Protein AF-A0AA38C6M6-F1 (afdb_monomer_lite)

Secondary structure (DSSP, 8-state):
--EEEEETTSPPPTTEEEPPHHHHHHHHHTTTTGGGS-TT-EEE-SS-EEE-GGGTT-EESS--TT-SEEEEEE----------

Structure (mmCIF, N/CA/C/O backbone):
data_AF-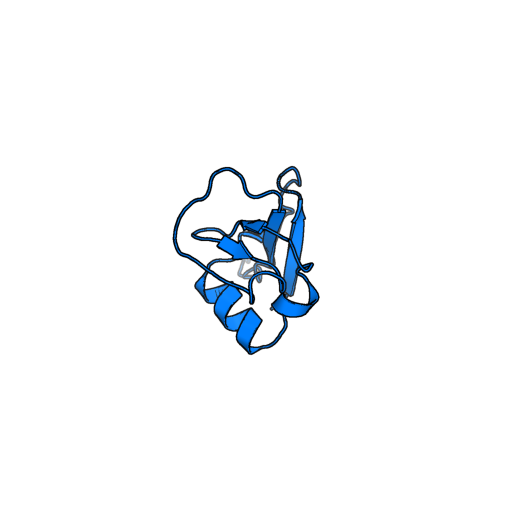A0AA38C6M6-F1
#
_entry.id   AF-A0AA38C6M6-F1
#
loop_
_atom_site.group_PDB
_atom_site.id
_atom_site.type_symbol
_atom_site.label_atom_id
_atom_site.label_alt_id
_atom_site.label_comp_id
_atom_site.label_asym_id
_atom_site.label_entity_id
_atom_site.label_seq_id
_atom_site.pdbx_PDB_ins_code
_atom_site.Cartn_x
_atom_site.Cartn_y
_atom_site.Cartn_z
_atom_site.occupancy
_atom_site.B_iso_or_equiv
_atom_site.auth_seq_id
_atom_site.auth_comp_id
_atom_site.auth_asym_id
_atom_site.auth_atom_id
_atom_site.pdbx_PDB_model_num
ATOM 1 N N . MET A 1 1 ? -3.142 -3.376 13.077 1.00 72.06 1 MET A N 1
ATOM 2 C CA . MET A 1 1 ? -4.240 -3.156 12.102 1.00 72.06 1 MET A CA 1
ATOM 3 C C . MET A 1 1 ? -4.039 -4.135 10.955 1.00 72.06 1 MET A C 1
ATOM 5 O O . MET A 1 1 ? -2.895 -4.440 10.651 1.00 72.06 1 MET A O 1
ATOM 9 N N . HIS A 1 2 ? -5.091 -4.666 10.328 1.00 89.88 2 HIS A N 1
ATOM 10 C CA . HIS A 1 2 ? -4.901 -5.615 9.225 1.00 89.88 2 HIS A CA 1
ATOM 11 C C . HIS A 1 2 ? -4.852 -4.894 7.877 1.00 89.88 2 HIS A C 1
ATOM 13 O O . HIS A 1 2 ? -5.831 -4.281 7.450 1.00 89.88 2 HIS A O 1
ATOM 19 N N . PHE A 1 3 ? -3.696 -4.986 7.216 1.00 94.06 3 PHE A N 1
ATOM 20 C CA . PHE A 1 3 ? -3.464 -4.472 5.870 1.00 94.06 3 PHE A CA 1
ATOM 21 C C . PHE A 1 3 ? -3.398 -5.615 4.857 1.00 94.06 3 PHE A C 1
ATOM 23 O O . PHE A 1 3 ? -2.958 -6.720 5.175 1.00 94.06 3 PHE A O 1
ATOM 30 N N . LYS A 1 4 ? -3.795 -5.338 3.614 1.00 94.44 4 LYS A N 1
ATOM 31 C CA . LYS A 1 4 ? -3.539 -6.229 2.476 1.00 94.44 4 LYS A CA 1
ATOM 32 C C . LYS A 1 4 ? -3.305 -5.443 1.193 1.00 94.44 4 LYS A C 1
ATOM 34 O O . LYS A 1 4 ? -3.980 -4.446 0.941 1.00 94.44 4 LYS A O 1
ATOM 39 N N . VAL A 1 5 ? -2.380 -5.924 0.369 1.00 93.69 5 VAL A N 1
ATOM 40 C CA . VAL A 1 5 ? -2.154 -5.420 -0.991 1.00 93.69 5 VAL A CA 1
ATOM 41 C C . VAL A 1 5 ? -3.001 -6.246 -1.951 1.00 93.69 5 VAL A C 1
ATOM 43 O O . VAL A 1 5 ? -2.998 -7.474 -1.889 1.00 93.69 5 VAL A O 1
ATOM 46 N N . VAL A 1 6 ? -3.737 -5.578 -2.833 1.00 93.50 6 VAL A N 1
ATOM 47 C CA . VAL A 1 6 ? -4.539 -6.218 -3.885 1.00 93.50 6 VAL A CA 1
ATOM 48 C C . VAL A 1 6 ? -4.271 -5.559 -5.228 1.00 93.50 6 VAL A C 1
ATOM 50 O O . VAL A 1 6 ? -3.857 -4.401 -5.288 1.00 93.50 6 VAL A O 1
ATOM 53 N N . GLU A 1 7 ? -4.521 -6.272 -6.322 1.00 91.81 7 GLU A N 1
ATOM 54 C CA . GLU A 1 7 ? -4.499 -5.674 -7.658 1.00 91.81 7 GLU A CA 1
ATOM 55 C C . GLU A 1 7 ? -5.569 -4.584 -7.786 1.00 91.81 7 GLU A C 1
ATOM 57 O O . GLU A 1 7 ? -6.640 -4.658 -7.185 1.00 91.81 7 GLU A O 1
ATOM 62 N N . ARG A 1 8 ? -5.310 -3.562 -8.604 1.00 85.19 8 ARG A N 1
ATOM 63 C CA . ARG A 1 8 ? -6.251 -2.451 -8.812 1.00 85.19 8 ARG A CA 1
ATOM 64 C C . ARG A 1 8 ? -7.616 -2.890 -9.357 1.00 85.19 8 ARG A C 1
ATOM 66 O O . ARG A 1 8 ? -8.614 -2.227 -9.091 1.00 85.19 8 ARG A O 1
ATOM 73 N N . SER A 1 9 ? -7.654 -3.962 -10.140 1.00 84.94 9 SER A N 1
ATOM 74 C CA . SER A 1 9 ? -8.876 -4.561 -10.693 1.00 84.94 9 SER A CA 1
ATOM 75 C C . SER A 1 9 ? -9.723 -5.284 -9.641 1.00 84.94 9 SER A C 1
ATOM 77 O O . SER A 1 9 ? -10.864 -5.644 -9.923 1.00 84.94 9 SER A O 1
ATOM 79 N N . TYR A 1 10 ? -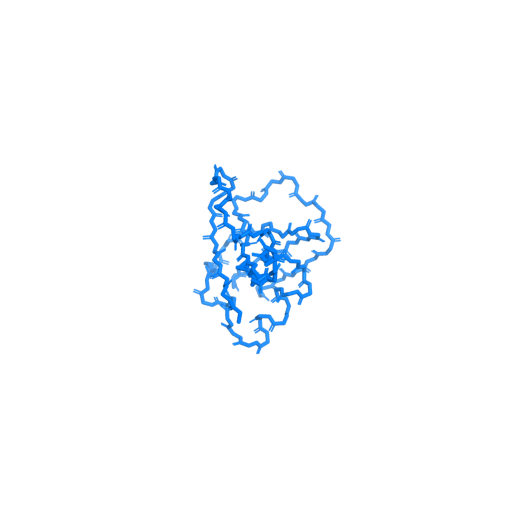9.185 -5.506 -8.440 1.00 86.69 10 TYR A N 1
ATOM 80 C CA . TYR A 1 10 ? -9.857 -6.252 -7.391 1.00 86.69 10 TYR A CA 1
ATOM 81 C C . TYR A 1 10 ? -11.034 -5.464 -6.809 1.00 86.69 10 TYR A C 1
ATOM 83 O O . TYR A 1 10 ? -10.893 -4.312 -6.391 1.00 86.69 10 TYR A O 1
ATOM 91 N N . CYS A 1 11 ? -12.203 -6.102 -6.735 1.00 86.06 11 CYS A N 1
ATOM 92 C CA . CYS A 1 11 ? -13.351 -5.535 -6.040 1.00 86.06 11 CYS A CA 1
ATOM 93 C C . CYS A 1 11 ? -13.059 -5.456 -4.538 1.00 86.06 11 CYS A C 1
ATOM 95 O O . CYS A 1 11 ? -12.835 -6.478 -3.892 1.00 86.06 11 CYS A O 1
ATOM 97 N N . THR A 1 12 ? -13.097 -4.250 -3.972 1.00 87.38 12 THR A N 1
ATOM 98 C CA . THR A 1 12 ? -12.922 -4.049 -2.531 1.00 87.38 12 THR A CA 1
ATOM 99 C C . THR A 1 12 ? -14.015 -4.804 -1.758 1.00 87.38 12 THR A C 1
ATOM 101 O O . THR A 1 12 ? -15.196 -4.499 -1.933 1.00 87.38 12 THR A O 1
ATOM 104 N N 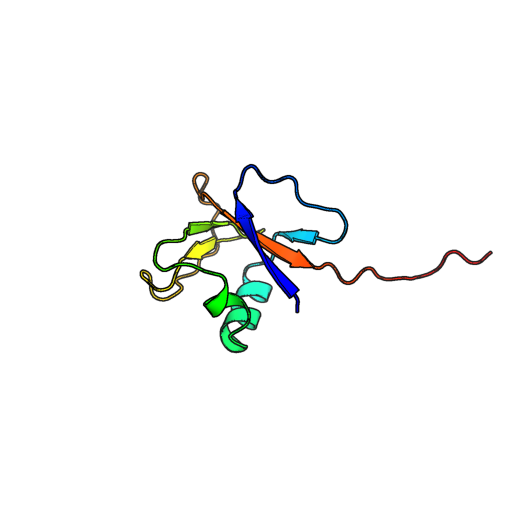. PRO A 1 13 ? -13.662 -5.790 -0.914 1.00 86.75 13 PRO A N 1
ATOM 105 C CA . PRO A 1 13 ? -14.640 -6.586 -0.186 1.00 86.75 13 PRO A CA 1
ATOM 106 C C . PRO A 1 13 ? -15.267 -5.774 0.951 1.00 86.75 13 PRO A C 1
ATOM 108 O O . PRO A 1 13 ? -14.674 -4.820 1.457 1.00 86.75 13 PRO A O 1
ATOM 111 N N . ARG A 1 14 ? -16.468 -6.175 1.386 1.00 88.25 14 ARG A N 1
ATOM 112 C CA . ARG A 1 14 ? -17.142 -5.563 2.542 1.00 88.25 14 ARG A CA 1
ATOM 113 C C . ARG A 1 14 ? -16.245 -5.658 3.781 1.00 88.25 14 ARG A C 1
ATOM 115 O O . AR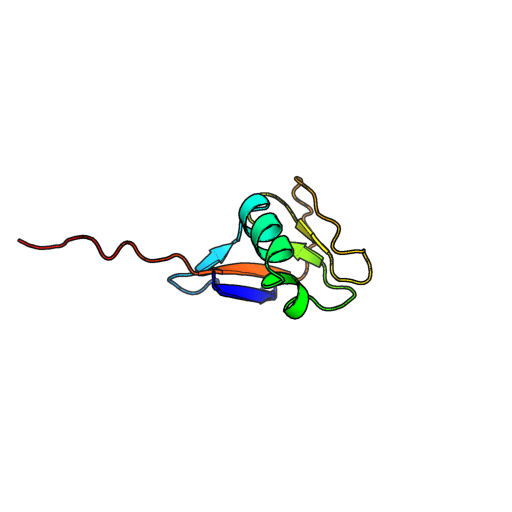G A 1 14 ? -15.592 -6.676 3.988 1.00 88.25 14 ARG A O 1
ATOM 122 N N . GLY A 1 15 ? -16.219 -4.597 4.584 1.00 91.19 15 GLY A N 1
ATOM 123 C CA . GLY A 1 15 ? -15.346 -4.513 5.759 1.00 91.19 15 GLY A CA 1
ATOM 124 C C . GLY A 1 15 ? -13.908 -4.089 5.438 1.00 91.19 15 GLY A C 1
ATOM 125 O O . GLY A 1 15 ? -13.051 -4.128 6.312 1.00 91.19 15 GLY A O 1
ATOM 126 N N . TRP A 1 16 ? -13.619 -3.693 4.196 1.00 93.56 16 TRP A N 1
ATOM 127 C CA . TRP A 1 16 ? -12.313 -3.183 3.788 1.00 93.56 16 TRP A CA 1
ATOM 128 C C . TRP A 1 16 ? -12.466 -1.857 3.058 1.00 93.56 16 TRP A C 1
ATOM 130 O O . TRP A 1 16 ? -13.440 -1.628 2.340 1.00 93.56 16 TRP A O 1
ATOM 140 N N . ARG A 1 17 ? -11.467 -0.990 3.199 1.00 94.00 17 ARG A N 1
ATOM 141 C CA . ARG A 1 17 ? -11.359 0.244 2.417 1.00 94.00 17 ARG A CA 1
ATOM 142 C C . ARG A 1 17 ? -9.915 0.525 2.047 1.00 94.00 17 ARG A C 1
ATOM 144 O O . ARG A 1 17 ? -9.010 -0.056 2.634 1.00 94.00 17 ARG A O 1
ATOM 151 N N . LEU A 1 18 ? -9.699 1.438 1.103 1.00 93.38 18 LEU A N 1
ATOM 152 C CA . LEU A 1 18 ? -8.367 1.992 0.860 1.00 93.38 18 LEU A CA 1
ATOM 153 C C . LEU A 1 18 ? -7.817 2.601 2.158 1.00 93.38 18 LEU A C 1
ATOM 155 O O . LEU A 1 18 ? -8.518 3.354 2.844 1.00 93.38 18 LEU A O 1
ATOM 159 N N . ALA A 1 19 ? -6.577 2.251 2.487 1.00 94.44 19 ALA A N 1
ATOM 160 C CA . ALA A 1 19 ? -5.850 2.850 3.598 1.00 94.44 19 ALA A CA 1
ATOM 161 C C . ALA A 1 19 ? -5.491 4.304 3.266 1.00 94.44 19 ALA A C 1
ATOM 163 O O . ALA A 1 19 ? -5.208 4.615 2.107 1.00 94.44 19 ALA A O 1
ATOM 164 N N . THR A 1 20 ? -5.497 5.190 4.259 1.00 94.38 20 THR A N 1
ATOM 165 C CA . THR A 1 20 ? -4.979 6.557 4.102 1.00 94.38 20 THR A CA 1
ATOM 166 C C . THR A 1 20 ? -3.463 6.581 4.222 1.00 94.38 20 THR A C 1
ATOM 168 O O . THR A 1 20 ? -2.852 5.678 4.791 1.00 94.38 20 THR A O 1
ATOM 171 N N . TYR A 1 21 ? -2.841 7.645 3.734 1.00 94.56 21 TYR A N 1
ATOM 172 C CA . TYR A 1 21 ? -1.416 7.893 3.879 1.00 94.56 21 TYR A CA 1
ATOM 173 C C . TYR A 1 21 ? -0.956 7.769 5.338 1.00 94.56 21 TYR A C 1
ATOM 175 O O . TYR A 1 21 ? 0.007 7.059 5.622 1.00 94.56 21 TYR A O 1
ATOM 183 N N . GLU A 1 22 ? -1.656 8.412 6.276 1.00 94.62 22 GLU A N 1
ATOM 184 C CA . GLU A 1 22 ? -1.264 8.396 7.690 1.00 94.62 22 GLU A CA 1
ATOM 185 C C . GLU A 1 22 ? -1.424 7.004 8.324 1.00 94.62 22 GLU A C 1
ATOM 187 O O . GLU A 1 22 ? -0.583 6.589 9.123 1.00 94.62 22 GLU A O 1
ATOM 192 N N . GLU A 1 23 ? -2.437 6.229 7.925 1.00 95.00 23 GLU A N 1
ATOM 193 C CA . GLU A 1 23 ? -2.591 4.834 8.365 1.00 95.00 23 GLU A CA 1
ATOM 194 C C . GLU A 1 23 ? -1.430 3.963 7.894 1.00 95.00 23 GLU A C 1
ATOM 196 O O . GLU A 1 23 ? -0.854 3.215 8.684 1.00 95.00 23 GLU A O 1
ATOM 201 N N . VAL A 1 24 ? -1.040 4.103 6.627 1.00 94.69 24 VAL A N 1
ATOM 202 C CA . VAL A 1 24 ? 0.084 3.356 6.051 1.00 94.69 24 VAL A CA 1
ATOM 203 C C . VAL A 1 24 ? 1.409 3.768 6.669 1.00 94.69 24 VAL A C 1
ATOM 205 O O . VAL A 1 24 ? 2.225 2.913 7.002 1.00 94.69 24 VAL A O 1
ATOM 208 N N . LYS A 1 25 ? 1.617 5.064 6.891 1.00 94.44 25 LYS A N 1
ATOM 209 C CA . LYS A 1 25 ? 2.811 5.594 7.551 1.00 94.44 25 LYS A CA 1
ATOM 210 C C . LYS A 1 25 ? 2.951 5.066 8.978 1.00 94.44 25 LYS A C 1
ATOM 212 O O . LYS A 1 25 ? 4.060 4.759 9.414 1.00 94.44 25 LYS A O 1
ATOM 217 N N . ASN A 1 26 ? 1.846 4.922 9.708 1.00 93.50 26 ASN A N 1
ATOM 218 C CA . ASN A 1 26 ? 1.859 4.290 11.027 1.00 93.50 26 ASN A CA 1
ATOM 219 C C . ASN A 1 26 ? 2.106 2.776 10.933 1.00 93.50 26 ASN A C 1
ATOM 221 O O . ASN A 1 26 ? 2.924 2.255 11.691 1.00 93.50 26 ASN A O 1
ATOM 225 N N . GLY A 1 27 ? 1.502 2.093 9.958 1.00 91.31 27 GLY A N 1
ATOM 226 C CA . GLY A 1 27 ? 1.757 0.675 9.686 1.00 91.31 27 GLY A CA 1
ATOM 227 C C . GLY A 1 27 ? 3.207 0.376 9.277 1.00 91.31 27 GLY A C 1
ATOM 228 O O . GLY A 1 27 ? 3.747 -0.664 9.645 1.00 91.31 27 GLY A O 1
ATOM 229 N N . LEU A 1 28 ? 3.886 1.298 8.583 1.00 89.69 28 LEU A N 1
ATOM 230 C CA . LEU A 1 28 ? 5.317 1.191 8.269 1.00 89.69 28 LEU A CA 1
ATOM 231 C C . LEU A 1 28 ? 6.195 1.254 9.520 1.00 89.69 28 LEU A C 1
ATOM 233 O O . LEU A 1 28 ? 7.127 0.462 9.630 1.00 89.69 28 LEU A O 1
ATOM 237 N N . LYS A 1 29 ? 5.894 2.152 10.472 1.00 88.75 29 LYS A N 1
ATOM 238 C CA . LYS A 1 29 ? 6.613 2.228 11.761 1.00 88.75 29 LYS A CA 1
ATOM 239 C C . LYS A 1 29 ? 6.469 0.936 12.569 1.00 88.75 29 LYS A C 1
ATOM 241 O O . LYS A 1 29 ? 7.384 0.566 13.294 1.00 88.75 29 LYS A O 1
ATOM 246 N N . GLY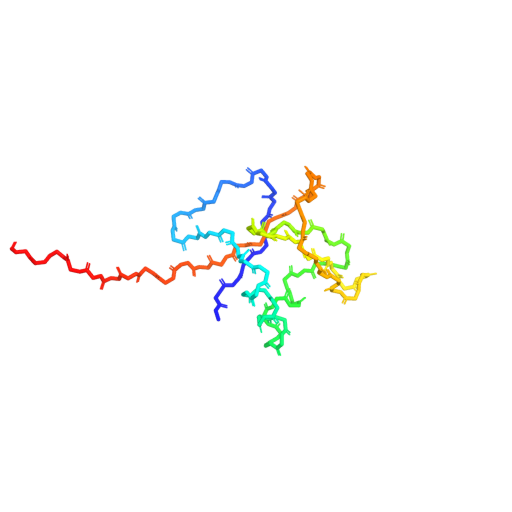 A 1 30 ? 5.319 0.273 12.443 1.00 84.69 30 GLY A N 1
ATOM 247 C CA . GLY A 1 30 ? 5.033 -1.024 13.057 1.00 84.69 30 GLY A CA 1
ATOM 248 C C . GLY A 1 30 ? 5.486 -2.238 12.238 1.00 84.69 30 GLY A C 1
ATOM 249 O O . GLY A 1 30 ? 5.203 -3.360 12.643 1.00 84.69 30 GLY A O 1
ATOM 250 N N . ASN A 1 31 ? 6.152 -2.041 11.091 1.00 87.00 31 ASN A N 1
ATOM 251 C CA . ASN A 1 31 ? 6.531 -3.077 10.117 1.00 87.00 31 ASN A CA 1
ATOM 252 C C . ASN A 1 31 ? 5.361 -3.901 9.527 1.00 87.00 31 ASN A C 1
ATOM 254 O O . ASN A 1 31 ? 5.599 -4.851 8.785 1.00 87.00 31 ASN A O 1
ATOM 258 N N . GLU A 1 32 ? 4.104 -3.528 9.786 1.00 90.19 32 GLU A N 1
ATOM 259 C CA . GLU A 1 32 ? 2.905 -4.238 9.314 1.00 90.19 32 GLU A CA 1
ATOM 260 C C . GLU A 1 32 ? 2.759 -4.169 7.784 1.00 90.19 32 GLU A C 1
ATOM 262 O O . GLU A 1 32 ? 2.234 -5.087 7.160 1.00 90.19 32 GLU A O 1
ATOM 267 N N . VAL A 1 33 ? 3.235 -3.078 7.172 1.00 90.50 33 VAL A N 1
ATOM 268 C CA . VAL A 1 33 ? 3.122 -2.828 5.724 1.00 90.50 33 VAL A CA 1
ATOM 269 C C . VAL A 1 33 ? 4.344 -3.327 4.948 1.00 90.50 33 VAL A C 1
ATOM 271 O O . VAL A 1 33 ? 4.205 -3.763 3.807 1.00 90.50 33 VAL A O 1
ATOM 274 N N . GLN A 1 34 ? 5.537 -3.303 5.554 1.00 90.44 34 GLN A N 1
ATOM 275 C CA . GLN A 1 34 ? 6.793 -3.609 4.854 1.00 90.44 34 GLN A CA 1
ATOM 276 C C . GLN A 1 34 ? 6.808 -5.032 4.281 1.00 90.44 34 GLN A C 1
ATOM 278 O O . GLN A 1 34 ? 7.262 -5.235 3.161 1.00 90.44 34 GLN A O 1
ATOM 283 N N . GLY A 1 35 ? 6.253 -6.004 5.013 1.00 90.25 35 GLY A N 1
ATOM 284 C CA . GLY A 1 35 ? 6.173 -7.398 4.563 1.00 90.25 35 GLY A CA 1
ATOM 285 C C . GLY A 1 35 ? 5.118 -7.671 3.485 1.00 90.25 35 GLY A C 1
ATOM 286 O O . GLY A 1 35 ? 5.063 -8.781 2.962 1.00 90.25 35 GLY A O 1
ATOM 287 N N . LEU A 1 36 ? 4.267 -6.692 3.162 1.00 92.81 36 LEU A N 1
ATOM 288 C CA . LEU A 1 36 ? 3.193 -6.843 2.176 1.00 92.81 36 LEU A CA 1
ATOM 289 C C . LEU A 1 36 ? 3.587 -6.339 0.787 1.00 92.81 36 LEU A C 1
ATOM 291 O O . LEU A 1 36 ? 2.988 -6.758 -0.202 1.00 92.81 36 LEU A O 1
ATOM 295 N N . LEU A 1 37 ? 4.557 -5.428 0.718 1.00 93.00 37 LEU A N 1
ATOM 296 C CA . LEU A 1 37 ? 5.001 -4.795 -0.517 1.00 93.00 37 LEU A CA 1
ATOM 297 C C . LEU A 1 37 ? 6.186 -5.559 -1.103 1.00 93.00 37 LEU A C 1
ATOM 299 O O . LEU A 1 37 ? 7.169 -5.829 -0.415 1.00 93.00 37 LEU A O 1
ATOM 303 N N . LYS A 1 38 ? 6.123 -5.867 -2.397 1.00 92.69 38 LYS A N 1
ATOM 304 C CA . LYS A 1 38 ? 7.288 -6.345 -3.147 1.00 92.69 38 LYS A CA 1
ATOM 305 C C . LYS A 1 38 ? 8.191 -5.176 -3.515 1.00 92.69 38 LYS A C 1
ATOM 307 O O . LYS A 1 38 ? 7.761 -4.028 -3.537 1.00 92.69 38 LYS A O 1
ATOM 312 N N . GLU A 1 39 ? 9.431 -5.494 -3.874 1.00 94.50 39 GLU A N 1
ATOM 313 C CA . GLU A 1 39 ? 10.497 -4.528 -4.168 1.00 94.50 39 GLU A CA 1
ATOM 314 C C . GLU A 1 39 ? 10.059 -3.383 -5.098 1.00 94.50 39 GLU A C 1
ATOM 316 O O . GLU A 1 39 ? 10.290 -2.218 -4.790 1.00 94.50 39 GLU A O 1
ATOM 321 N N . TRP A 1 40 ? 9.349 -3.694 -6.183 1.00 92.44 40 TRP A N 1
ATOM 322 C CA . TRP A 1 40 ? 8.973 -2.720 -7.216 1.00 92.44 40 TRP A CA 1
ATOM 323 C C . TRP A 1 40 ? 7.480 -2.381 -7.235 1.00 92.44 40 TRP A C 1
ATOM 325 O O . TRP A 1 40 ? 6.984 -1.821 -8.219 1.00 92.44 40 TRP A O 1
ATOM 335 N N . ASP A 1 41 ? 6.751 -2.720 -6.170 1.00 91.88 41 ASP A N 1
ATOM 336 C CA . ASP A 1 41 ? 5.322 -2.438 -6.100 1.00 91.88 41 ASP A CA 1
ATOM 337 C C . ASP A 1 41 ? 5.059 -0.931 -6.096 1.00 91.88 41 ASP A C 1
ATOM 339 O O . ASP A 1 41 ? 5.775 -0.131 -5.492 1.00 91.88 41 ASP A O 1
ATOM 343 N N . ARG A 1 42 ? 3.991 -0.540 -6.794 1.00 92.44 42 ARG A N 1
ATOM 344 C CA . ARG A 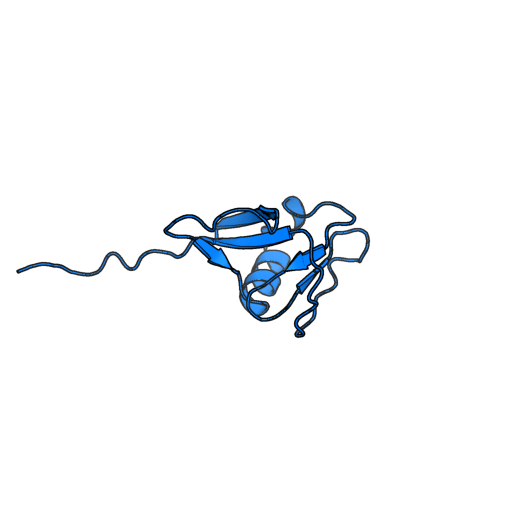1 42 ? 3.479 0.830 -6.815 1.00 92.44 42 ARG A CA 1
ATOM 345 C C . ARG A 1 42 ? 2.026 0.794 -6.390 1.00 92.44 42 ARG A C 1
ATOM 347 O O . ARG A 1 42 ? 1.174 0.305 -7.142 1.00 92.44 42 ARG A O 1
ATOM 354 N N . VAL A 1 43 ? 1.752 1.279 -5.186 1.00 93.69 43 VAL A N 1
ATOM 355 C CA . VAL A 1 43 ? 0.499 0.992 -4.492 1.00 93.69 43 VAL A CA 1
ATOM 356 C C . VAL A 1 43 ? -0.270 2.270 -4.208 1.00 93.69 43 VAL A C 1
ATOM 358 O O . VAL A 1 43 ? 0.248 3.239 -3.656 1.00 93.69 43 VAL A O 1
ATOM 361 N N . ARG A 1 44 ? -1.536 2.264 -4.615 1.00 93.38 44 ARG A N 1
ATOM 362 C CA . ARG A 1 44 ? -2.493 3.343 -4.393 1.00 93.38 44 ARG A CA 1
ATOM 363 C C . ARG A 1 44 ? -3.041 3.294 -2.973 1.00 93.38 44 ARG A C 1
ATOM 365 O O . ARG A 1 44 ? -3.469 2.235 -2.510 1.00 93.38 44 ARG A O 1
ATOM 372 N N . LEU A 1 45 ? -3.116 4.469 -2.359 1.00 93.38 45 LEU A N 1
ATOM 373 C CA . LEU A 1 45 ? -3.813 4.736 -1.104 1.00 93.38 45 LEU A CA 1
ATOM 374 C C . LEU A 1 45 ? -5.079 5.570 -1.377 1.00 93.38 45 LEU A C 1
ATOM 376 O O . LEU A 1 45 ? -5.375 5.918 -2.526 1.00 93.38 45 LEU A O 1
ATOM 380 N N . LEU A 1 46 ? -5.855 5.869 -0.335 1.00 92.12 46 LEU A N 1
ATOM 381 C CA . LEU A 1 46 ? -7.057 6.702 -0.446 1.00 92.12 46 LEU A CA 1
ATOM 382 C C . LEU A 1 46 ? -6.711 8.131 -0.897 1.00 92.12 46 LEU A C 1
ATOM 384 O O . LEU A 1 46 ? -7.350 8.665 -1.800 1.00 92.12 46 LEU A O 1
ATOM 388 N N . ASP A 1 47 ? -5.678 8.706 -0.287 1.00 92.50 47 ASP A N 1
ATOM 389 C CA . ASP A 1 47 ? -5.232 10.100 -0.389 1.00 92.50 47 ASP A CA 1
ATOM 390 C C . ASP A 1 47 ? -3.728 10.209 -0.721 1.00 92.50 47 ASP A C 1
ATOM 392 O O . ASP A 1 47 ? -3.084 11.224 -0.451 1.00 92.50 47 ASP A O 1
ATOM 396 N N . GLY A 1 48 ? -3.153 9.160 -1.317 1.00 93.25 48 GLY A N 1
ATOM 397 C CA . GLY A 1 48 ? -1.735 9.130 -1.660 1.00 93.25 48 GLY A CA 1
ATOM 398 C C . GLY A 1 48 ? -1.271 7.836 -2.321 1.00 93.25 48 GLY A C 1
ATOM 399 O O . GLY A 1 48 ? -2.047 7.100 -2.941 1.00 93.25 48 GLY A O 1
ATOM 400 N N . TRP A 1 49 ? 0.018 7.558 -2.176 1.00 94.38 49 TRP A N 1
ATOM 401 C CA . TRP A 1 49 ? 0.673 6.357 -2.686 1.00 94.38 49 TRP A CA 1
ATOM 402 C C . TRP A 1 49 ? 1.845 5.937 -1.804 1.00 94.38 49 TRP A C 1
ATOM 404 O O . TRP A 1 49 ? 2.375 6.733 -1.029 1.00 94.38 49 TRP A O 1
ATOM 414 N N . ILE A 1 50 ? 2.241 4.678 -1.963 1.00 94.31 50 ILE A N 1
ATOM 415 C CA . ILE A 1 50 ? 3.446 4.090 -1.383 1.00 94.31 50 ILE A CA 1
ATOM 416 C C . ILE A 1 50 ? 4.132 3.197 -2.420 1.00 94.31 50 ILE A C 1
ATOM 418 O O . ILE A 1 50 ? 3.467 2.553 -3.242 1.00 94.31 50 ILE A O 1
ATOM 422 N N . LEU A 1 51 ? 5.461 3.179 -2.394 1.00 93.81 51 LEU A N 1
ATOM 423 C CA . LEU A 1 51 ? 6.291 2.312 -3.220 1.00 93.81 51 LEU A CA 1
ATOM 424 C C . LEU A 1 51 ? 6.899 1.162 -2.409 1.00 93.81 51 LEU A C 1
ATOM 426 O O . LEU A 1 51 ? 6.937 1.188 -1.183 1.00 93.81 51 LEU A O 1
ATOM 430 N N . GLY A 1 52 ? 7.343 0.126 -3.113 1.00 93.88 52 GLY A N 1
ATOM 431 C CA . GLY A 1 52 ? 8.050 -1.013 -2.540 1.00 93.88 52 GLY A CA 1
ATOM 432 C C . GLY A 1 52 ? 9.455 -0.698 -2.020 1.00 93.88 52 GLY A C 1
ATOM 433 O O . GLY A 1 52 ? 9.950 0.427 -2.116 1.00 93.88 52 GLY A O 1
ATOM 434 N N . SER A 1 53 ? 10.126 -1.726 -1.495 1.00 95.00 53 SER A N 1
ATOM 435 C CA . SER A 1 53 ? 11.457 -1.596 -0.884 1.00 95.00 53 SER A CA 1
ATOM 436 C C . SER A 1 53 ? 12.561 -1.167 -1.856 1.00 95.00 53 SER A C 1
ATOM 438 O O . SER A 1 53 ? 13.538 -0.573 -1.423 1.00 95.00 53 SER A O 1
ATOM 440 N N . GLY A 1 54 ? 12.418 -1.420 -3.161 1.00 94.12 54 GLY A N 1
ATOM 441 C CA . GLY A 1 54 ? 13.349 -0.941 -4.193 1.00 94.12 54 GLY A CA 1
ATOM 442 C C . GLY A 1 54 ? 13.307 0.577 -4.397 1.00 94.12 54 GLY A C 1
ATOM 443 O O . GLY A 1 54 ? 14.146 1.133 -5.100 1.00 94.12 54 GLY A O 1
ATOM 444 N N . TYR A 1 55 ? 12.335 1.245 -3.773 1.00 91.75 55 TYR A N 1
ATOM 445 C CA . TYR A 1 55 ? 12.186 2.696 -3.712 1.00 91.75 55 TYR A CA 1
ATOM 446 C C . TYR A 1 55 ? 12.192 3.201 -2.257 1.00 91.75 55 TYR A C 1
ATOM 448 O O . TYR A 1 55 ? 11.546 4.200 -1.957 1.00 91.75 55 TYR A O 1
ATOM 456 N N . ASP A 1 56 ? 12.829 2.474 -1.332 1.00 93.50 56 ASP A N 1
ATOM 457 C CA . ASP A 1 56 ? 12.941 2.838 0.091 1.00 93.50 56 ASP A CA 1
ATOM 458 C C . ASP A 1 56 ? 11.599 3.135 0.789 1.00 93.50 56 ASP A C 1
ATOM 460 O O . ASP A 1 56 ? 11.526 3.929 1.728 1.00 93.50 56 ASP A O 1
ATOM 464 N N . PHE A 1 57 ? 10.517 2.491 0.337 1.00 93.69 57 PHE A N 1
ATOM 465 C CA . PHE A 1 57 ? 9.155 2.756 0.810 1.00 93.69 57 PHE A CA 1
ATOM 466 C C . PHE A 1 57 ? 8.725 4.224 0.684 1.00 93.69 57 PHE A C 1
ATOM 468 O O . PHE A 1 57 ? 7.963 4.721 1.515 1.00 93.69 57 PHE A O 1
ATOM 475 N N . GLU A 1 58 ? 9.196 4.926 -0.351 1.00 93.94 58 GLU A N 1
ATOM 476 C CA . GLU A 1 58 ? 8.809 6.309 -0.621 1.00 93.94 58 GLU A CA 1
ATOM 477 C C . GLU A 1 58 ? 7.278 6.451 -0.668 1.00 93.94 58 GLU A C 1
ATOM 479 O O . GLU A 1 58 ? 6.560 5.624 -1.248 1.00 93.94 58 GLU A O 1
ATOM 484 N N . MET A 1 59 ? 6.777 7.518 -0.045 1.00 93.81 59 MET A N 1
ATOM 485 C CA . MET A 1 59 ? 5.357 7.840 0.021 1.00 93.81 59 MET A CA 1
ATOM 486 C C . MET A 1 59 ? 5.113 9.283 -0.408 1.00 93.81 59 MET A C 1
ATOM 488 O O . MET A 1 59 ? 5.960 10.156 -0.215 1.00 93.81 59 MET A O 1
ATOM 492 N N . GLY A 1 60 ? 3.908 9.559 -0.901 1.00 92.31 60 GLY A N 1
ATOM 493 C CA . GLY A 1 60 ? 3.500 10.919 -1.230 1.00 92.31 60 GLY A CA 1
ATOM 494 C C . GLY A 1 60 ? 1.996 11.136 -1.163 1.00 92.31 60 GLY A C 1
ATOM 495 O O . GLY A 1 60 ? 1.199 10.205 -1.312 1.00 92.31 60 GLY A O 1
ATOM 496 N N . HIS A 1 61 ? 1.625 12.398 -0.967 1.00 85.19 61 HIS A N 1
ATOM 497 C CA . HIS A 1 61 ? 0.254 12.887 -1.041 1.00 85.19 61 HIS A CA 1
ATOM 498 C C . HIS A 1 61 ? 0.015 13.427 -2.442 1.00 85.19 61 HIS A C 1
ATOM 500 O O . HIS A 1 61 ? 0.268 14.595 -2.671 1.00 85.19 61 HIS A O 1
ATOM 506 N N . ASP A 1 62 ? -0.380 12.576 -3.388 1.00 78.38 62 ASP A N 1
ATOM 507 C CA . ASP A 1 62 ? -0.872 13.004 -4.702 1.00 78.38 62 ASP A CA 1
ATOM 508 C C . ASP A 1 62 ? -1.481 11.822 -5.446 1.00 78.38 62 ASP A C 1
ATOM 510 O O . ASP A 1 62 ? -0.999 10.693 -5.369 1.00 78.38 62 ASP A O 1
ATOM 514 N N . PHE A 1 63 ? -2.532 12.051 -6.223 1.00 64.31 63 PHE A N 1
ATOM 515 C CA . PHE A 1 63 ? -3.146 10.964 -6.969 1.00 64.31 63 PHE A CA 1
ATOM 516 C C . PHE A 1 63 ? -2.360 10.636 -8.246 1.00 64.31 63 PHE A C 1
ATOM 518 O O . PHE A 1 63 ? -2.520 11.297 -9.271 1.00 64.31 63 PHE A O 1
ATOM 525 N N . ARG A 1 64 ? -1.548 9.569 -8.235 1.00 66.12 64 ARG A N 1
ATOM 526 C CA . ARG A 1 64 ? -0.971 9.013 -9.473 1.00 66.12 64 ARG A CA 1
ATOM 527 C C . ARG A 1 64 ? -1.959 8.034 -10.113 1.00 66.12 64 ARG A C 1
ATOM 529 O O . ARG A 1 64 ? -2.227 6.958 -9.585 1.00 66.12 64 ARG A O 1
ATOM 536 N N . SER A 1 65 ? -2.485 8.385 -11.286 1.00 56.97 65 SER A N 1
ATOM 537 C CA . SER A 1 65 ? -3.559 7.658 -11.986 1.00 56.97 65 SER A CA 1
ATOM 538 C C . SER A 1 65 ? -3.183 6.268 -12.538 1.00 56.97 65 SER A C 1
ATOM 540 O O . SER A 1 65 ? -4.051 5.575 -13.077 1.00 56.97 65 SER A O 1
ATOM 542 N N . CYS A 1 66 ? -1.948 5.792 -12.338 1.00 61.00 66 CYS A N 1
ATOM 543 C CA . CYS A 1 66 ? -1.405 4.571 -12.956 1.00 61.00 66 CYS A CA 1
ATOM 544 C C . CYS A 1 66 ? -0.748 3.592 -11.962 1.00 61.00 66 CYS A C 1
ATOM 546 O O . CYS A 1 66 ? 0.258 2.964 -12.283 1.00 61.00 66 CYS A O 1
ATOM 548 N N . LEU A 1 67 ? -1.283 3.460 -10.749 1.00 75.75 67 LEU A N 1
ATOM 549 C CA . LEU A 1 67 ? -0.786 2.483 -9.772 1.00 75.75 67 LEU A CA 1
ATOM 550 C C . LEU A 1 67 ? -1.460 1.119 -9.999 1.00 75.75 67 LEU A C 1
ATOM 552 O O . LEU A 1 67 ? -2.674 1.058 -10.206 1.00 75.75 67 LEU A O 1
ATOM 556 N N . GLY A 1 68 ? -0.660 0.048 -10.030 1.00 83.25 68 GLY A N 1
ATOM 557 C CA . GLY A 1 68 ? -1.106 -1.314 -10.361 1.00 83.25 68 GLY A CA 1
ATOM 558 C C . GLY A 1 68 ? -1.783 -2.044 -9.199 1.00 83.25 68 GLY A C 1
ATOM 559 O O . GLY A 1 68 ? -2.601 -2.932 -9.425 1.00 83.25 68 GLY A O 1
ATOM 560 N N . TYR A 1 69 ? -1.504 -1.614 -7.968 1.00 92.62 69 TYR A N 1
ATOM 561 C CA . TYR A 1 69 ? -2.030 -2.210 -6.744 1.00 92.62 69 TYR A CA 1
ATOM 562 C C . TYR A 1 69 ? -2.725 -1.173 -5.861 1.00 92.62 69 TYR A C 1
ATOM 564 O O . TYR A 1 69 ? -2.547 0.035 -6.028 1.00 92.62 69 TYR A O 1
ATOM 572 N N . MET A 1 70 ? -3.505 -1.652 -4.899 1.00 93.44 70 MET A N 1
ATOM 573 C CA . MET A 1 70 ? -4.181 -0.870 -3.868 1.00 93.44 70 MET A CA 1
ATOM 574 C C . MET A 1 70 ? -3.869 -1.467 -2.497 1.00 93.44 70 MET A C 1
ATOM 576 O O . MET A 1 70 ? -3.882 -2.690 -2.348 1.00 93.44 70 MET A O 1
ATOM 580 N N . LEU A 1 71 ? -3.618 -0.618 -1.497 1.00 94.19 71 LEU A N 1
ATOM 581 C CA . LEU A 1 71 ? -3.489 -1.065 -0.112 1.00 94.19 71 LEU A CA 1
ATOM 582 C C . LEU A 1 71 ? -4.824 -0.879 0.598 1.00 94.19 71 LEU A C 1
ATOM 584 O O . LEU A 1 71 ? -5.337 0.238 0.708 1.00 94.19 71 LEU A O 1
ATOM 588 N N . LEU A 1 72 ? -5.382 -1.981 1.080 1.00 94.81 72 LEU A N 1
ATOM 589 C CA . LEU A 1 72 ? -6.610 -1.981 1.850 1.00 94.81 72 LEU A CA 1
ATOM 590 C C . LEU A 1 72 ? -6.300 -2.139 3.336 1.00 94.81 72 LEU A C 1
ATOM 592 O O . LEU A 1 72 ? -5.397 -2.886 3.710 1.00 94.81 72 LEU A O 1
ATOM 596 N N . ILE A 1 73 ? -7.096 -1.471 4.161 1.00 95.25 73 ILE A N 1
ATOM 597 C CA . ILE A 1 73 ? -7.153 -1.645 5.608 1.00 95.25 73 ILE A CA 1
ATOM 598 C C . ILE A 1 73 ? -8.533 -2.187 5.983 1.00 95.25 73 ILE A C 1
ATOM 600 O O . ILE A 1 73 ? -9.552 -1.787 5.405 1.00 95.25 73 ILE A O 1
ATOM 604 N N . GLU A 1 74 ? -8.561 -3.129 6.919 1.00 93.81 74 GLU A N 1
ATOM 605 C CA . GLU A 1 74 ? -9.804 -3.635 7.489 1.00 93.81 74 GLU A CA 1
ATOM 606 C C . GLU A 1 74 ? -10.495 -2.518 8.277 1.00 93.81 74 GLU A C 1
ATOM 608 O O . GLU A 1 74 ? -9.919 -1.914 9.186 1.00 93.81 74 GLU A O 1
ATOM 613 N N . THR A 1 75 ? -11.740 -2.213 7.918 1.00 87.31 75 THR A N 1
ATOM 614 C CA . THR A 1 75 ? -12.574 -1.349 8.742 1.00 87.31 75 THR A CA 1
ATOM 615 C C . THR A 1 75 ? -12.990 -2.174 9.944 1.00 87.31 75 THR A C 1
ATOM 617 O O . THR A 1 75 ? -13.742 -3.137 9.786 1.00 87.31 75 THR A O 1
ATOM 620 N N . GLN A 1 76 ? -12.537 -1.796 11.139 1.00 69.19 76 GLN A N 1
ATOM 621 C CA . GLN A 1 76 ? -13.211 -2.232 12.355 1.00 69.19 76 GLN A CA 1
ATOM 622 C C . GLN A 1 76 ? -14.670 -1.811 12.189 1.00 69.19 76 GLN A C 1
ATOM 624 O O . GLN A 1 76 ? -14.965 -0.618 12.109 1.00 69.19 76 GLN A O 1
ATOM 629 N N . SER A 1 77 ? -15.564 -2.776 11.988 1.00 55.19 77 SER A N 1
ATOM 630 C CA . SER A 1 77 ? -16.987 -2.468 11.961 1.00 55.19 77 SER A CA 1
ATOM 631 C C . SER A 1 77 ? -17.309 -1.910 13.344 1.00 55.19 77 SER A C 1
ATOM 633 O O . SER A 1 77 ? -16.997 -2.591 14.322 1.00 55.19 77 SER A O 1
ATOM 635 N N . PRO A 1 78 ? -17.880 -0.701 13.485 1.00 51.81 78 PRO A N 1
ATOM 636 C CA . PRO A 1 78 ? -18.588 -0.406 14.710 1.00 51.81 78 PRO A CA 1
ATOM 637 C C . PRO A 1 78 ? -19.788 -1.354 14.713 1.00 51.81 78 PRO A C 1
ATOM 639 O O . PRO A 1 78 ? -20.790 -1.110 14.046 1.00 51.81 78 PRO A O 1
ATOM 642 N N . GLU A 1 79 ? -19.653 -2.489 15.389 1.00 51.75 79 GLU A N 1
ATOM 643 C CA . GLU A 1 79 ? -20.796 -3.250 15.872 1.00 51.75 79 GLU A CA 1
ATOM 644 C C . GLU A 1 79 ? -21.508 -2.355 16.889 1.00 51.75 79 GLU A C 1
ATOM 646 O O . GLU A 1 79 ? -21.248 -2.444 18.080 1.00 51.75 79 GLU A O 1
ATOM 651 N N . ASN A 1 80 ? -22.332 -1.417 16.425 1.00 56.59 80 ASN A N 1
ATOM 652 C CA . ASN A 1 80 ? -23.193 -0.637 17.297 1.00 56.59 80 ASN A CA 1
ATOM 653 C C . ASN A 1 80 ? -24.614 -0.636 16.738 1.00 56.59 80 ASN A C 1
ATOM 655 O O . ASN A 1 80 ? -24.917 0.025 15.748 1.00 56.59 80 ASN A O 1
ATOM 659 N N . GLU A 1 81 ? -25.424 -1.400 17.467 1.00 55.91 81 GLU A N 1
ATOM 660 C CA . GLU A 1 81 ? -26.776 -1.061 17.904 1.00 55.91 81 GLU A CA 1
ATOM 661 C C . GLU A 1 81 ? -27.892 -1.094 16.860 1.00 55.91 81 GLU A C 1
ATOM 663 O O . GLU A 1 81 ? -28.263 -0.087 16.271 1.00 55.91 81 GLU A O 1
ATOM 668 N N . ASP A 1 82 ? -28.536 -2.258 16.773 1.00 51.75 82 ASP A N 1
ATOM 669 C CA . ASP A 1 82 ? -29.979 -2.320 16.541 1.00 51.75 82 ASP A CA 1
ATOM 670 C C . ASP A 1 82 ? -30.595 -3.232 17.623 1.00 51.75 82 ASP A C 1
ATOM 672 O O . ASP A 1 82 ? -30.787 -4.434 17.452 1.00 51.75 82 ASP A O 1
ATOM 676 N N . SER A 1 83 ? -30.754 -2.662 18.824 1.00 49.22 83 SER A N 1
ATOM 677 C CA . SER A 1 83 ? -31.907 -2.954 19.684 1.00 49.22 83 SER A CA 1
ATOM 678 C C . SER A 1 83 ? -32.901 -1.833 19.414 1.00 49.22 83 SER A C 1
ATOM 680 O O . SER A 1 83 ? -32.570 -0.663 19.627 1.00 49.22 83 SER A O 1
ATOM 682 N N . PRO A 1 84 ? -34.070 -2.167 18.869 1.00 57.34 84 PRO A N 1
ATOM 683 C CA . PRO A 1 84 ? -35.255 -2.219 19.724 1.00 57.34 84 PRO A CA 1
ATOM 684 C C . PRO A 1 84 ? -36.110 -3.486 19.563 1.00 57.34 84 PRO A C 1
ATOM 686 O O . PRO A 1 84 ? -36.197 -4.042 18.445 1.00 57.34 84 PRO A O 1
#

pLDDT: mean 85.94, std 13.07, range [49.22, 95.25]

Radius of gyration: 13.77 Å; chains: 1; bounding box: 49×20×33 Å

Foldseek 3Di:
DAKAKDFPPDDADPQKDFAAPVRVVVCVVVVNCLVRADLAAWEDGPQWTWGHVVVPRDIDGDDDPDGGMTMMDGHPPPPDDDDD

InterPro domains:
  IPR037015 Aerolysin/Pertussis toxin (APT), N-terminal domain superfamily [G3DSA:3.10.40.10] (1-77)

Organism: Taxus chinensis (NCBI:txid29808)

Sequence (84 aa):
MHFKVVERSYCTPRGWRLATYEEVKNGLKGNEVQGLLKEWDRVRLLDGWILGSGYDFEMGHDFRSCLGYMLLIETQSPENEDSP